Protein AF-A0A3P8M3T4-F1 (afdb_monomer_lite)

pLDDT: mean 86.61, std 11.96, range [52.66, 97.06]

InterPro domains:
  IPR000515 ABC transporter type 1, transmembrane domain MetI-like [PF00528] (1-117)
  IPR000515 ABC transporter type 1, transmembrane domain MetI-like [PS50928] (1-130)
  IPR000515 ABC transporter type 1, transmembrane domain MetI-like [cd06261] (1-112)
  IPR035906 MetI-like superfamily [G3DSA:1.10.3720.10] (1-119)
  IPR035906 MetI-like superfamily [SSF161098] (1-109)
  IPR050366 Binding-protein-dependent transport system permease [PTHR43386] (1-118)

Structure (mmCIF, N/CA/C/O backbone):
data_AF-A0A3P8M3T4-F1
#
_entry.id   AF-A0A3P8M3T4-F1
#
loop_
_atom_site.group_PDB
_atom_site.id
_atom_site.type_symbol
_atom_site.label_atom_id
_atom_site.label_alt_id
_atom_site.label_comp_id
_atom_si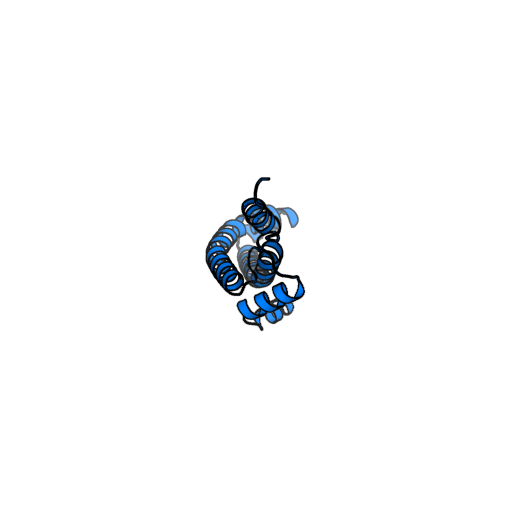te.label_asym_id
_atom_site.label_entity_id
_atom_site.label_seq_id
_atom_site.pdbx_PDB_ins_code
_atom_site.Cartn_x
_atom_site.Cartn_y
_atom_site.Cartn_z
_atom_site.occupancy
_atom_site.B_iso_or_equiv
_atom_site.auth_seq_id
_atom_site.auth_comp_id
_atom_site.auth_asym_id
_atom_site.auth_atom_id
_atom_site.pdbx_PDB_model_num
ATOM 1 N N . MET A 1 1 ? -9.887 -12.614 -1.612 1.00 73.00 1 MET A N 1
ATOM 2 C CA . MET A 1 1 ? -8.423 -12.808 -1.700 1.00 73.00 1 MET A CA 1
ATOM 3 C C . MET A 1 1 ? -8.023 -13.711 -2.858 1.00 73.00 1 MET A C 1
ATOM 5 O O . MET A 1 1 ? 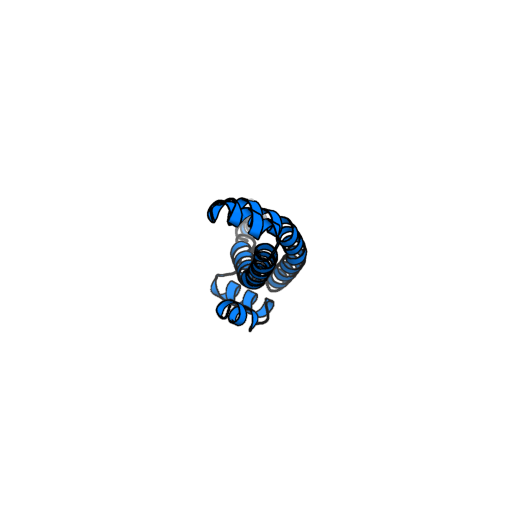-6.918 -13.536 -3.326 1.00 73.00 1 MET A O 1
ATOM 9 N N . TRP A 1 2 ? -8.924 -14.539 -3.404 1.00 84.06 2 TRP A N 1
ATOM 10 C CA . TRP A 1 2 ? -8.621 -15.438 -4.526 1.00 84.06 2 TRP A CA 1
ATOM 11 C C . TRP A 1 2 ? -7.867 -14.793 -5.704 1.00 84.06 2 TRP A C 1
ATOM 13 O O . TRP A 1 2 ? -6.843 -15.313 -6.115 1.00 84.06 2 TRP A O 1
ATOM 23 N N . ILE A 1 3 ? -8.285 -13.611 -6.179 1.00 82.44 3 ILE A N 1
ATOM 24 C CA . ILE A 1 3 ? -7.576 -12.881 -7.255 1.00 82.44 3 ILE A CA 1
ATOM 25 C C . ILE A 1 3 ? -6.110 -12.583 -6.882 1.00 82.44 3 ILE A C 1
ATOM 27 O O . ILE A 1 3 ? -5.224 -12.662 -7.723 1.00 82.44 3 ILE A O 1
ATOM 31 N N . MET A 1 4 ? -5.841 -12.272 -5.612 1.00 84.25 4 MET A N 1
ATOM 32 C CA . MET A 1 4 ? -4.485 -12.019 -5.109 1.00 84.25 4 MET A CA 1
ATOM 33 C C . MET A 1 4 ? -3.657 -13.304 -5.078 1.00 84.25 4 MET A C 1
ATOM 35 O O . MET A 1 4 ? -2.467 -13.277 -5.379 1.00 84.25 4 MET A O 1
ATOM 39 N N . ASP A 1 5 ? -4.297 -14.426 -4.749 1.00 80.62 5 ASP A N 1
ATOM 40 C CA . ASP A 1 5 ? -3.657 -15.739 -4.734 1.00 80.62 5 ASP A CA 1
ATOM 41 C C . ASP A 1 5 ? -3.332 -16.209 -6.167 1.00 80.62 5 ASP A C 1
ATOM 43 O O . ASP A 1 5 ? -2.273 -16.786 -6.392 1.00 80.62 5 ASP A O 1
ATOM 47 N N . VAL A 1 6 ? -4.171 -15.870 -7.156 1.00 83.50 6 VAL A N 1
ATOM 48 C CA . VAL A 1 6 ? -3.891 -16.103 -8.587 1.00 83.50 6 VAL A CA 1
ATOM 49 C C . VAL A 1 6 ? -2.665 -15.311 -9.058 1.00 83.50 6 VAL A C 1
ATOM 51 O O . VAL A 1 6 ? -1.832 -15.855 -9.776 1.00 83.50 6 VAL A O 1
ATOM 54 N N . ILE A 1 7 ? -2.507 -14.052 -8.634 1.00 79.75 7 ILE A N 1
ATOM 55 C CA . ILE A 1 7 ? -1.339 -13.228 -9.005 1.00 79.75 7 ILE A CA 1
ATOM 56 C C . ILE A 1 7 ? -0.039 -13.811 -8.421 1.00 79.75 7 ILE A C 1
ATOM 58 O O . ILE A 1 7 ? 0.984 -13.818 -9.101 1.00 79.75 7 ILE A O 1
ATOM 62 N N . PHE A 1 8 ? -0.074 -14.343 -7.195 1.00 82.25 8 PHE A N 1
ATOM 63 C CA . PHE A 1 8 ? 1.085 -14.997 -6.571 1.00 82.25 8 PHE A CA 1
ATOM 64 C C . PHE A 1 8 ? 1.341 -16.437 -7.022 1.00 82.25 8 PHE A C 1
ATOM 66 O O . PHE A 1 8 ? 2.382 -16.992 -6.673 1.00 82.25 8 PHE A O 1
ATOM 73 N N . ALA A 1 9 ? 0.446 -17.046 -7.802 1.00 84.31 9 ALA A N 1
ATOM 74 C CA . ALA A 1 9 ? 0.672 -18.381 -8.353 1.00 84.31 9 ALA A CA 1
ATOM 75 C C . ALA A 1 9 ? 1.844 -18.411 -9.353 1.00 84.31 9 ALA A C 1
ATOM 77 O O . ALA A 1 9 ? 2.428 -19.468 -9.588 1.00 84.31 9 ALA A O 1
ATOM 78 N N . PHE A 1 10 ? 2.207 -17.256 -9.920 1.00 80.81 10 PHE A N 1
ATOM 79 C CA . PHE A 1 10 ? 3.308 -17.112 -10.865 1.00 80.81 10 PHE A CA 1
ATOM 80 C C . PHE A 1 10 ? 4.531 -16.459 -10.204 1.00 80.81 10 PHE A C 1
ATOM 82 O O . PHE A 1 10 ? 4.381 -15.495 -9.448 1.00 80.81 10 PHE A O 1
ATOM 89 N N . PRO A 1 11 ? 5.761 -16.913 -10.519 1.00 83.31 11 PRO A N 1
ATOM 90 C CA . PRO A 1 11 ? 6.971 -16.206 -10.117 1.00 83.31 11 PRO A CA 1
ATOM 91 C C . PRO A 1 11 ? 6.957 -14.764 -10.639 1.00 83.31 11 PRO A C 1
ATOM 93 O O . PRO A 1 11 ? 6.704 -14.532 -11.824 1.00 83.31 11 PRO A O 1
ATOM 96 N N . GLY A 1 12 ? 7.273 -13.793 -9.777 1.00 83.00 12 GLY A N 1
ATOM 97 C CA . GLY A 1 12 ? 7.112 -12.369 -10.102 1.00 83.00 12 GLY A CA 1
ATOM 98 C C . GLY A 1 12 ? 7.876 -11.913 -11.345 1.00 83.00 12 GLY A C 1
ATOM 99 O O . GLY A 1 12 ? 7.344 -11.146 -12.142 1.00 83.00 12 GLY A O 1
ATOM 100 N N . ILE A 1 13 ? 9.088 -12.435 -11.567 1.00 85.38 13 ILE A N 1
ATOM 101 C CA . ILE A 1 13 ? 9.886 -12.080 -12.749 1.00 85.38 13 ILE A CA 1
ATOM 102 C C . ILE A 1 13 ? 9.273 -12.632 -14.043 1.00 85.38 13 ILE A C 1
ATOM 104 O O . ILE A 1 13 ? 9.257 -11.942 -15.054 1.00 85.38 13 ILE A O 1
ATOM 108 N N . VAL A 1 14 ? 8.705 -13.843 -14.002 1.00 90.38 14 VAL A N 1
ATOM 109 C CA . VAL A 1 14 ? 8.074 -14.484 -15.166 1.00 90.38 14 VAL A CA 1
ATOM 110 C C . VAL A 1 14 ? 6.832 -13.700 -15.573 1.00 90.38 14 VAL A C 1
ATOM 112 O O . VAL A 1 14 ? 6.651 -13.388 -16.749 1.00 90.38 14 VAL A O 1
ATOM 115 N N . LEU A 1 15 ? 6.013 -13.316 -14.591 1.00 87.69 15 LEU A N 1
ATOM 116 C CA . LEU A 1 15 ? 4.841 -12.482 -14.833 1.00 87.69 15 LEU A CA 1
ATOM 117 C C . LEU A 1 15 ? 5.231 -11.098 -15.370 1.00 87.69 15 LEU A C 1
ATOM 119 O O . LEU A 1 15 ? 4.583 -10.594 -16.284 1.00 87.69 15 LEU A O 1
ATOM 123 N N . ALA A 1 16 ? 6.301 -10.494 -14.846 1.00 88.12 16 ALA A N 1
ATOM 124 C CA . ALA A 1 16 ? 6.773 -9.196 -15.318 1.00 88.12 16 ALA A CA 1
ATOM 125 C C . ALA A 1 16 ? 7.243 -9.249 -16.782 1.00 88.12 16 ALA A C 1
ATOM 127 O O . ALA A 1 16 ? 6.861 -8.386 -17.569 1.00 88.12 16 ALA A O 1
ATOM 128 N N . ILE A 1 17 ? 7.994 -10.286 -17.171 1.00 90.31 17 ILE A N 1
ATOM 129 C CA . ILE A 1 17 ? 8.408 -10.502 -18.567 1.00 90.31 17 ILE A CA 1
ATOM 130 C C . ILE A 1 17 ? 7.181 -10.662 -19.472 1.00 90.31 17 ILE A C 1
ATOM 132 O O . ILE A 1 17 ? 7.106 -10.016 -20.517 1.00 90.31 17 ILE A O 1
ATOM 136 N N . LEU A 1 18 ? 6.203 -11.477 -19.061 1.00 91.00 18 LEU A N 1
ATOM 137 C CA . LEU A 1 18 ? 4.962 -11.685 -19.811 1.00 91.00 18 LEU A CA 1
ATOM 138 C C . LEU A 1 18 ? 4.215 -10.362 -20.036 1.00 91.00 18 LEU A C 1
ATOM 140 O O . LEU A 1 18 ? 3.854 -10.042 -21.167 1.00 91.00 18 LEU A O 1
ATOM 144 N N . LEU A 1 19 ? 4.011 -9.580 -18.973 1.00 90.19 19 LEU A N 1
ATOM 145 C CA . LEU A 1 19 ? 3.288 -8.311 -19.048 1.00 90.19 19 LEU A CA 1
ATOM 146 C C . LEU A 1 19 ? 4.010 -7.293 -19.933 1.00 90.19 19 LEU A C 1
ATOM 148 O O . LEU A 1 19 ? 3.370 -6.673 -20.778 1.00 90.19 19 LEU A O 1
ATOM 152 N N . VAL A 1 20 ? 5.330 -7.143 -19.792 1.00 91.06 20 VAL A N 1
ATOM 153 C CA . VAL A 1 20 ? 6.096 -6.207 -20.631 1.00 91.06 20 VAL A CA 1
ATOM 154 C C . VAL A 1 20 ? 6.133 -6.663 -22.088 1.00 91.06 20 VAL A C 1
ATOM 156 O O . VAL A 1 20 ? 6.046 -5.830 -22.985 1.00 91.06 20 VAL A O 1
ATOM 159 N N . SER A 1 21 ? 6.179 -7.970 -22.345 1.00 88.88 21 SER A N 1
ATOM 160 C CA . SER A 1 21 ? 6.136 -8.505 -23.711 1.00 88.88 21 SER A CA 1
ATOM 161 C C . SER A 1 21 ? 4.810 -8.201 -24.413 1.00 88.88 21 SER A C 1
ATOM 163 O O . SER A 1 21 ? 4.805 -7.918 -25.606 1.00 88.88 21 SER A O 1
ATOM 165 N N . VAL A 1 22 ? 3.691 -8.224 -23.680 1.00 91.56 22 VAL A N 1
ATOM 166 C CA . VAL A 1 22 ? 2.363 -7.891 -24.226 1.00 91.56 22 VAL A CA 1
ATOM 167 C C . VAL A 1 22 ? 2.159 -6.378 -24.355 1.00 91.56 22 VAL A C 1
ATOM 169 O O . VAL A 1 22 ? 1.603 -5.920 -25.349 1.00 91.56 22 VAL A O 1
ATOM 172 N N . LEU A 1 23 ? 2.594 -5.594 -23.364 1.00 88.81 23 LEU A N 1
ATOM 173 C CA . LEU A 1 23 ? 2.417 -4.134 -23.337 1.00 88.81 23 LEU A CA 1
ATOM 174 C C . LEU A 1 23 ? 3.423 -3.384 -24.228 1.00 88.81 23 LEU A C 1
ATOM 176 O O . LEU A 1 23 ? 3.199 -2.223 -24.568 1.00 88.81 23 LEU A O 1
ATOM 180 N N . GLY A 1 24 ? 4.529 -4.033 -24.589 1.00 86.56 24 GLY A N 1
ATOM 181 C CA . GLY A 1 24 ? 5.667 -3.439 -25.283 1.00 86.56 24 GLY A CA 1
ATOM 182 C C . GLY A 1 24 ? 6.766 -2.984 -24.319 1.00 86.56 24 GLY A C 1
ATOM 183 O O . GLY A 1 24 ? 6.505 -2.587 -23.179 1.00 86.56 24 GLY A O 1
ATOM 184 N N . ALA A 1 25 ? 8.014 -3.025 -24.792 1.00 86.50 25 ALA A N 1
ATOM 185 C CA . ALA A 1 25 ? 9.176 -2.609 -24.014 1.00 86.50 25 ALA A CA 1
ATOM 186 C C . ALA A 1 25 ? 9.138 -1.107 -23.696 1.00 86.50 25 ALA A C 1
ATOM 188 O O . ALA A 1 25 ? 8.764 -0.283 -24.530 1.00 86.50 25 ALA A O 1
ATOM 189 N N . GLY A 1 26 ? 9.561 -0.751 -22.485 1.00 88.06 26 GLY A N 1
ATOM 190 C CA . GLY A 1 26 ? 9.633 0.635 -22.044 1.00 88.06 26 GLY A CA 1
ATOM 191 C C . GLY A 1 26 ? 9.543 0.768 -20.529 1.00 88.06 26 GLY A C 1
ATOM 192 O O . GLY A 1 26 ? 8.958 -0.069 -19.840 1.00 88.06 26 GLY A O 1
ATOM 193 N N . LEU A 1 27 ? 10.095 1.867 -20.010 1.00 88.44 27 LEU A N 1
ATOM 194 C CA . LEU A 1 27 ? 10.172 2.131 -18.571 1.00 88.44 27 LEU A CA 1
ATOM 195 C C . LEU A 1 27 ? 8.796 2.108 -17.897 1.00 88.44 27 LEU A C 1
ATOM 197 O O . LEU A 1 27 ? 8.621 1.469 -16.865 1.00 88.44 27 LEU A O 1
ATOM 201 N N . ILE A 1 28 ? 7.811 2.786 -18.488 1.00 90.50 28 ILE A N 1
ATOM 202 C CA . ILE A 1 28 ? 6.469 2.910 -17.907 1.00 90.50 28 ILE A CA 1
ATOM 203 C C . ILE A 1 28 ? 5.782 1.543 -17.851 1.00 90.50 28 ILE A C 1
ATOM 205 O O . ILE A 1 28 ? 5.273 1.159 -16.801 1.00 90.50 28 ILE A O 1
ATOM 209 N N . ASN A 1 29 ? 5.821 0.780 -18.945 1.00 91.12 29 ASN A N 1
ATOM 210 C CA . ASN A 1 29 ? 5.188 -0.539 -19.026 1.00 91.12 29 ASN A CA 1
ATOM 211 C C . ASN A 1 29 ? 5.820 -1.534 -18.048 1.00 91.12 29 ASN A C 1
ATOM 213 O O . ASN A 1 29 ? 5.115 -2.295 -17.386 1.00 91.12 29 ASN A O 1
ATOM 217 N N . MET A 1 30 ? 7.143 -1.476 -17.901 1.00 91.25 30 MET A N 1
ATOM 218 C CA . MET A 1 30 ? 7.885 -2.255 -16.915 1.00 91.25 30 MET A CA 1
ATOM 219 C C . MET A 1 30 ? 7.483 -1.905 -15.481 1.00 91.25 30 MET A C 1
ATOM 221 O O . MET A 1 30 ? 7.178 -2.799 -14.690 1.00 91.25 30 MET A O 1
ATOM 225 N N . LEU A 1 31 ? 7.437 -0.615 -15.140 1.00 91.44 31 LEU A N 1
ATOM 226 C CA . LEU A 1 31 ? 7.029 -0.172 -13.807 1.00 91.44 31 LEU A CA 1
ATOM 227 C C . LEU A 1 31 ? 5.576 -0.557 -13.505 1.00 91.44 31 LEU A C 1
ATOM 229 O O . LEU A 1 31 ? 5.288 -1.001 -12.395 1.00 91.44 31 LEU A O 1
ATOM 233 N N . LEU A 1 32 ? 4.677 -0.456 -14.488 1.00 92.00 32 LEU A N 1
ATOM 234 C CA . LEU A 1 32 ? 3.291 -0.909 -14.360 1.00 92.00 32 LEU A CA 1
ATOM 235 C C . LEU A 1 32 ? 3.209 -2.418 -14.102 1.00 92.00 32 LEU A C 1
ATOM 237 O O . LEU A 1 32 ? 2.495 -2.838 -13.191 1.00 92.00 32 LEU A O 1
ATOM 241 N N . ALA A 1 33 ? 3.969 -3.229 -14.842 1.00 90.88 33 ALA A N 1
ATOM 242 C CA . ALA A 1 33 ? 4.014 -4.675 -14.642 1.00 90.88 33 ALA A CA 1
ATOM 243 C C . ALA A 1 33 ? 4.466 -5.046 -13.217 1.00 90.88 33 ALA A C 1
ATOM 245 O O . ALA A 1 33 ? 3.821 -5.856 -12.544 1.00 90.88 33 ALA A O 1
ATOM 246 N N . ILE A 1 34 ? 5.530 -4.406 -12.722 1.00 91.44 34 ILE A N 1
ATOM 247 C CA . ILE A 1 34 ? 6.044 -4.623 -11.362 1.00 91.44 34 ILE A CA 1
ATOM 248 C C . ILE A 1 34 ? 5.038 -4.135 -10.300 1.00 91.44 34 ILE A C 1
ATOM 250 O O . ILE A 1 34 ? 4.827 -4.799 -9.277 1.00 91.44 34 ILE A O 1
ATOM 254 N N . ALA A 1 35 ? 4.390 -2.990 -10.530 1.00 90.81 35 ALA A N 1
ATOM 255 C CA . ALA A 1 35 ? 3.404 -2.430 -9.609 1.00 90.81 35 ALA A CA 1
ATOM 256 C C . ALA A 1 35 ? 2.194 -3.360 -9.439 1.00 90.81 35 ALA A C 1
ATOM 258 O O . ALA A 1 35 ? 1.785 -3.618 -8.306 1.00 90.81 35 ALA A O 1
ATOM 259 N N . ILE A 1 36 ? 1.672 -3.921 -10.536 1.00 89.25 36 ILE A N 1
ATOM 260 C CA . ILE A 1 36 ? 0.551 -4.876 -10.512 1.00 89.25 36 ILE A CA 1
ATOM 261 C C . ILE A 1 36 ? 0.896 -6.095 -9.649 1.00 89.25 36 ILE A C 1
ATOM 263 O O . ILE A 1 36 ? 0.096 -6.497 -8.803 1.00 89.25 36 ILE A O 1
ATOM 267 N N . PHE A 1 37 ? 2.108 -6.637 -9.797 1.00 87.62 37 PHE A N 1
ATOM 268 C CA . PHE A 1 37 ? 2.569 -7.770 -8.991 1.00 87.62 37 PHE A CA 1
ATOM 269 C C . PHE A 1 37 ? 2.687 -7.441 -7.494 1.00 87.62 37 PHE A C 1
ATOM 271 O O . PHE A 1 37 ? 2.557 -8.319 -6.644 1.00 87.62 37 PHE A O 1
ATOM 278 N N . SER A 1 38 ? 2.890 -6.170 -7.149 1.00 89.19 38 SER A N 1
ATOM 279 C CA . SER A 1 38 ? 3.028 -5.743 -5.757 1.00 89.19 38 SER A CA 1
ATOM 280 C C . SER A 1 38 ? 1.678 -5.586 -5.041 1.00 89.19 38 SER A C 1
ATOM 282 O O . SER A 1 38 ? 1.624 -5.668 -3.812 1.00 89.19 38 SER A O 1
ATOM 284 N N . VAL A 1 39 ? 0.570 -5.402 -5.773 1.00 91.56 39 VAL A N 1
ATOM 285 C CA . VAL A 1 39 ? -0.775 -5.154 -5.208 1.00 91.56 39 VAL A CA 1
ATOM 286 C C . VAL A 1 39 ? -1.204 -6.194 -4.155 1.00 91.56 39 VAL A C 1
ATOM 288 O O . VAL A 1 39 ? -1.644 -5.777 -3.078 1.00 91.56 39 VAL A O 1
ATOM 291 N N . PRO A 1 40 ? -1.053 -7.516 -4.375 1.00 91.00 40 PRO A N 1
ATOM 292 C CA . PRO A 1 40 ? -1.382 -8.538 -3.379 1.00 91.00 40 PRO A CA 1
ATOM 293 C C . PRO A 1 40 ? -0.696 -8.361 -2.022 1.00 91.00 40 PRO A C 1
ATOM 295 O O . PRO A 1 40 ? -1.336 -8.569 -0.986 1.00 91.00 40 PRO A O 1
ATOM 298 N N . VAL A 1 41 ? 0.580 -7.950 -2.016 1.00 91.44 41 VAL A N 1
ATOM 299 C CA . VAL A 1 41 ? 1.361 -7.723 -0.787 1.00 91.44 41 VAL A CA 1
ATOM 300 C C . VAL A 1 41 ? 0.691 -6.633 0.046 1.00 91.44 41 VAL A C 1
ATOM 302 O O . VAL A 1 41 ? 0.345 -6.856 1.209 1.00 91.44 41 VAL A O 1
ATOM 305 N N . TYR A 1 42 ? 0.443 -5.473 -0.567 1.00 93.56 42 TYR A N 1
ATOM 306 C CA . TYR A 1 42 ? -0.167 -4.331 0.114 1.00 93.56 42 TYR A CA 1
ATOM 307 C C . TYR A 1 42 ? -1.619 -4.601 0.502 1.00 93.56 42 TYR A C 1
ATOM 309 O O . TYR A 1 42 ? -2.036 -4.229 1.597 1.00 93.56 42 TYR A O 1
ATOM 317 N N . ALA A 1 43 ? -2.391 -5.289 -0.342 1.00 93.56 43 ALA A N 1
ATOM 318 C CA . ALA A 1 43 ? -3.770 -5.652 -0.031 1.00 93.56 43 ALA A CA 1
ATOM 319 C C . ALA A 1 43 ? -3.848 -6.562 1.207 1.00 93.56 43 ALA A C 1
ATOM 321 O O . ALA A 1 43 ? -4.666 -6.334 2.106 1.00 93.56 43 ALA A O 1
ATOM 322 N N . ARG A 1 44 ? -2.973 -7.575 1.287 1.00 93.25 44 ARG A N 1
ATOM 323 C CA . ARG A 1 44 ? -2.891 -8.481 2.441 1.00 93.25 44 ARG A CA 1
ATOM 324 C C . ARG A 1 44 ? -2.421 -7.740 3.694 1.00 93.25 44 ARG A C 1
ATOM 326 O O . ARG A 1 44 ? -3.042 -7.904 4.744 1.00 93.25 44 ARG A O 1
ATOM 333 N N . LEU A 1 45 ? -1.396 -6.896 3.578 1.00 95.69 45 LEU A N 1
ATOM 334 C CA . LEU A 1 45 ? -0.890 -6.085 4.686 1.00 95.69 45 LEU A CA 1
ATOM 335 C C . LEU A 1 45 ? -1.977 -5.160 5.249 1.00 95.69 45 LEU A C 1
ATOM 337 O O . LEU A 1 45 ? -2.292 -5.234 6.436 1.00 95.69 45 LEU A O 1
ATOM 341 N N . SER A 1 46 ? -2.609 -4.352 4.398 1.00 95.38 46 SER A N 1
ATOM 342 C CA . SER A 1 46 ? -3.673 -3.424 4.796 1.00 95.38 46 SER A CA 1
ATOM 343 C C . SER A 1 46 ? -4.848 -4.146 5.450 1.00 95.38 46 SER A C 1
ATOM 345 O O . SER A 1 46 ? -5.374 -3.673 6.460 1.00 95.38 46 SER A O 1
ATOM 347 N N . ARG A 1 47 ? -5.238 -5.320 4.933 1.00 94.50 47 ARG A N 1
ATOM 348 C CA . ARG A 1 47 ? -6.289 -6.147 5.542 1.00 94.50 47 ARG A CA 1
ATOM 349 C C . ARG A 1 47 ? -5.897 -6.617 6.943 1.00 94.50 47 ARG A C 1
ATOM 351 O O . ARG A 1 47 ? -6.706 -6.487 7.858 1.00 94.50 47 ARG A O 1
ATOM 358 N N . ASN A 1 48 ? -4.686 -7.145 7.112 1.00 95.19 48 ASN A N 1
ATOM 359 C CA . ASN A 1 48 ? -4.206 -7.638 8.404 1.00 95.19 48 ASN A CA 1
ATOM 360 C C . ASN A 1 48 ? -4.144 -6.515 9.445 1.00 95.19 48 ASN A C 1
ATOM 362 O O . ASN A 1 48 ? -4.675 -6.668 10.543 1.00 95.19 48 ASN A O 1
ATOM 366 N N . LEU A 1 49 ? -3.578 -5.363 9.074 1.00 96.50 49 LEU A N 1
ATOM 367 C CA . LEU A 1 49 ? -3.504 -4.193 9.950 1.00 96.50 49 LEU A CA 1
ATOM 368 C C . LEU A 1 49 ? -4.898 -3.682 10.327 1.00 96.50 49 LEU A C 1
ATOM 370 O O . LEU A 1 49 ? -5.168 -3.425 11.496 1.00 96.50 49 LEU A O 1
ATOM 374 N N . THR A 1 50 ? -5.804 -3.588 9.351 1.00 95.75 50 THR A N 1
ATOM 375 C CA . THR A 1 50 ? -7.183 -3.138 9.583 1.00 95.75 50 THR A CA 1
ATOM 376 C C . THR A 1 50 ? -7.925 -4.065 10.542 1.00 95.75 50 THR A C 1
ATOM 378 O O . THR A 1 50 ? -8.605 -3.585 11.446 1.00 95.75 50 THR A O 1
ATOM 381 N N . LEU A 1 51 ? -7.800 -5.385 10.366 1.00 95.00 51 LEU A N 1
ATOM 382 C CA . LEU A 1 51 ? -8.411 -6.364 11.269 1.00 95.00 51 LEU A CA 1
ATOM 383 C C . LEU A 1 51 ? -7.838 -6.253 12.686 1.00 95.00 51 LEU A C 1
ATOM 385 O O . LEU A 1 51 ? -8.612 -6.274 13.639 1.00 95.00 51 LEU A O 1
ATOM 389 N N . GLY A 1 52 ? -6.521 -6.069 12.818 1.00 95.31 52 GLY A N 1
ATOM 390 C CA . GLY A 1 52 ? -5.875 -5.841 14.112 1.00 95.31 52 GLY A CA 1
ATOM 391 C C . GLY A 1 52 ? -6.394 -4.581 14.806 1.00 95.31 52 GLY A C 1
ATOM 392 O O . GLY A 1 52 ? -6.855 -4.651 15.941 1.00 95.31 52 GLY A O 1
ATOM 393 N N . ILE A 1 53 ? -6.408 -3.448 14.099 1.00 95.56 53 ILE A N 1
ATOM 394 C CA . ILE A 1 53 ? -6.874 -2.156 14.629 1.00 95.56 53 ILE A CA 1
ATOM 395 C C . ILE A 1 53 ? -8.352 -2.209 15.026 1.00 95.56 53 ILE A C 1
ATOM 397 O O . ILE A 1 53 ? -8.732 -1.696 16.075 1.00 95.56 53 ILE A O 1
ATOM 401 N N . LYS A 1 54 ? -9.209 -2.837 14.210 1.00 93.06 54 LYS A N 1
ATOM 402 C CA . LYS A 1 54 ? -10.663 -2.884 14.448 1.00 93.06 54 LYS A CA 1
ATOM 403 C C . LYS A 1 54 ? -11.034 -3.536 15.791 1.00 93.06 54 LYS A C 1
ATOM 405 O O . LYS A 1 54 ? -12.086 -3.187 16.342 1.00 93.06 54 LYS A O 1
ATOM 410 N N . ASN A 1 55 ? -10.181 -4.438 16.277 1.00 92.75 55 ASN A N 1
ATOM 411 C CA . ASN A 1 55 ? -10.344 -5.201 17.514 1.00 92.75 55 ASN A CA 1
ATOM 412 C C . ASN A 1 55 ? -9.664 -4.543 18.733 1.00 92.75 55 ASN A C 1
ATOM 414 O O . ASN A 1 55 ? -9.595 -5.161 19.787 1.00 92.75 55 ASN A O 1
ATOM 418 N N . MET A 1 56 ? -9.133 -3.323 18.603 1.00 95.38 56 MET A N 1
ATOM 419 C CA . MET A 1 56 ? -8.526 -2.596 19.723 1.00 95.38 56 MET A CA 1
ATOM 420 C C . MET A 1 56 ? -9.581 -1.867 20.568 1.00 95.38 56 MET A C 1
ATOM 422 O O . MET A 1 56 ? -10.554 -1.329 20.037 1.00 95.38 56 MET A O 1
ATOM 426 N N . GLU A 1 57 ? -9.340 -1.766 21.876 1.00 95.25 57 GLU A N 1
ATOM 427 C CA . GLU A 1 57 ? -10.259 -1.157 22.855 1.00 95.25 57 GLU A CA 1
ATOM 428 C C . GLU A 1 57 ? -10.647 0.290 22.503 1.00 95.25 57 GLU A C 1
ATOM 430 O O . GLU A 1 57 ? -11.807 0.682 22.616 1.00 95.25 57 GLU A O 1
ATOM 435 N N . TYR A 1 58 ? -9.715 1.095 21.976 1.00 93.81 58 TYR A N 1
ATOM 436 C CA . TYR A 1 58 ? -10.025 2.475 21.578 1.00 93.81 58 TYR A CA 1
ATOM 437 C C . TYR A 1 58 ? -11.005 2.555 20.398 1.00 93.81 58 TYR A C 1
ATOM 439 O O . TYR A 1 58 ? -11.711 3.554 20.252 1.00 93.81 58 TYR A O 1
ATOM 447 N N . MET A 1 59 ? -11.073 1.522 19.550 1.00 95.69 59 MET A N 1
ATOM 448 C CA . MET A 1 59 ? -12.068 1.451 18.478 1.00 95.69 59 MET A CA 1
ATOM 449 C C . MET A 1 59 ? -13.450 1.101 19.026 1.00 95.69 59 MET A C 1
ATOM 451 O O . MET A 1 59 ? -14.451 1.568 18.482 1.00 95.69 59 MET A O 1
ATOM 455 N N . GLU A 1 60 ? -13.524 0.307 20.094 1.00 93.44 60 GLU A N 1
ATOM 456 C CA . GLU A 1 60 ? -14.775 0.049 20.813 1.00 93.44 60 GLU A CA 1
ATOM 457 C C . GLU A 1 60 ? -15.274 1.302 21.525 1.00 93.44 60 GLU A C 1
ATOM 459 O O . GLU A 1 60 ? -16.428 1.685 21.331 1.00 93.44 60 GLU A O 1
ATOM 464 N N . ALA A 1 61 ? -14.390 2.011 22.228 1.00 93.88 61 ALA A N 1
ATOM 465 C CA . ALA A 1 61 ? -14.713 3.296 22.841 1.00 93.88 61 ALA A CA 1
ATOM 466 C C . ALA A 1 61 ? -15.182 4.327 21.795 1.00 93.88 61 ALA A C 1
ATOM 468 O O . ALA A 1 61 ? -16.199 4.991 21.982 1.00 93.88 61 ALA A O 1
ATOM 469 N N . ALA A 1 62 ? -14.501 4.418 20.646 1.00 93.56 62 ALA A N 1
ATOM 470 C CA . ALA A 1 62 ? -14.913 5.285 19.541 1.00 93.56 62 ALA A CA 1
ATOM 471 C C . ALA A 1 62 ? -16.319 4.944 19.012 1.00 93.56 62 ALA A C 1
ATOM 473 O O . ALA A 1 62 ? -17.101 5.849 18.711 1.00 93.56 62 ALA A O 1
ATOM 474 N N . ARG A 1 63 ? -16.659 3.651 18.913 1.00 93.50 63 ARG A N 1
ATOM 475 C CA . ARG A 1 63 ? -18.012 3.201 18.548 1.00 93.50 63 ARG A CA 1
ATOM 476 C C . ARG A 1 63 ? -19.041 3.583 19.615 1.00 93.50 63 ARG A C 1
ATOM 478 O O . ARG A 1 63 ? -20.096 4.091 19.248 1.00 93.50 63 ARG A O 1
ATOM 485 N N . ALA A 1 64 ? -18.728 3.395 20.898 1.00 94.94 64 ALA A N 1
ATOM 486 C CA . ALA A 1 64 ? -19.608 3.751 22.016 1.00 94.94 64 ALA A CA 1
ATOM 487 C C . ALA A 1 64 ? -19.896 5.262 22.086 1.00 94.94 64 ALA A C 1
ATOM 489 O O . ALA A 1 64 ? -21.007 5.670 22.405 1.00 94.94 64 ALA A O 1
ATOM 490 N N . LEU A 1 65 ? -18.922 6.091 21.701 1.00 95.31 65 LEU A N 1
ATOM 491 C CA . LEU A 1 65 ? -19.061 7.546 21.578 1.00 95.31 65 LEU A CA 1
ATOM 492 C C . LEU A 1 65 ? -19.821 7.995 20.313 1.00 95.31 65 LEU A C 1
ATOM 494 O O . LEU A 1 65 ? -19.915 9.192 20.044 1.00 95.31 65 LEU A O 1
ATOM 498 N N . GLY A 1 66 ? -20.331 7.064 19.500 1.00 94.56 66 GLY A N 1
ATOM 499 C CA . GLY A 1 66 ? -21.096 7.380 18.291 1.00 94.56 66 GLY A CA 1
ATOM 500 C C . GLY A 1 66 ? -20.253 7.925 17.133 1.00 94.56 66 GLY A C 1
ATOM 501 O O . GLY A 1 66 ? -20.787 8.553 16.217 1.00 94.56 66 GLY A O 1
ATOM 502 N N . ILE A 1 67 ? -18.932 7.706 17.131 1.00 95.00 67 ILE A N 1
ATOM 503 C CA . ILE A 1 67 ? -18.067 8.185 16.047 1.00 95.00 67 ILE A CA 1
ATOM 504 C C . ILE A 1 67 ? -18.428 7.460 14.747 1.00 95.00 67 ILE A C 1
ATOM 506 O O . ILE A 1 67 ? -18.344 6.237 14.657 1.00 95.00 67 ILE A O 1
ATOM 510 N N . GLY A 1 68 ? -18.773 8.222 13.707 1.00 94.75 68 GLY A N 1
ATOM 511 C CA . GLY A 1 68 ? -19.180 7.670 12.415 1.00 94.75 68 GLY A CA 1
ATOM 512 C C . GLY A 1 68 ? -18.099 6.8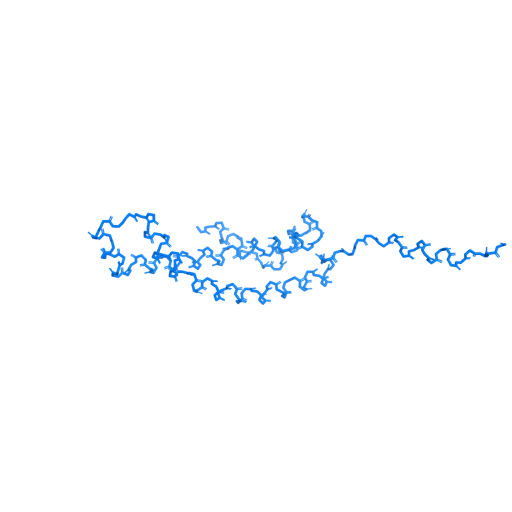34 11.714 1.00 94.75 68 GLY A C 1
ATOM 513 O O . GLY A 1 68 ? -16.901 7.119 11.791 1.00 94.75 68 GLY A O 1
ATOM 514 N N . TYR A 1 69 ? -18.540 5.836 10.942 1.00 93.25 69 TYR A N 1
ATOM 515 C CA . TYR A 1 69 ? -17.683 4.858 10.256 1.00 93.25 69 TYR A CA 1
ATOM 516 C C . TYR A 1 69 ? -16.609 5.488 9.352 1.00 93.25 69 TYR A C 1
ATOM 518 O O . TYR A 1 69 ? -15.452 5.072 9.365 1.00 93.25 69 TYR A O 1
ATOM 526 N N . ARG A 1 70 ? -16.947 6.557 8.615 1.00 95.88 70 ARG A N 1
ATOM 527 C CA . ARG A 1 70 ? -15.976 7.281 7.771 1.00 95.88 70 ARG A CA 1
ATOM 528 C C . ARG A 1 70 ? -14.831 7.883 8.586 1.00 95.88 70 ARG A C 1
ATOM 530 O O . ARG A 1 70 ? -13.676 7.803 8.175 1.00 95.88 70 ARG A O 1
ATOM 537 N N . ARG A 1 71 ? -15.138 8.461 9.752 1.00 95.25 71 ARG A N 1
ATOM 538 C CA . ARG A 1 71 ? -14.129 9.054 10.638 1.00 95.25 71 ARG A CA 1
ATOM 539 C C . ARG A 1 71 ? -13.257 7.970 11.266 1.00 95.25 71 ARG A C 1
ATOM 541 O O . ARG A 1 71 ? -12.045 8.148 11.312 1.00 95.25 71 ARG A O 1
ATOM 548 N N . GLN A 1 72 ? -13.847 6.836 11.646 1.00 95.19 72 GLN A N 1
ATOM 549 C CA . GLN A 1 72 ? -13.108 5.653 12.098 1.00 95.19 72 GLN A CA 1
ATOM 550 C C . GLN A 1 72 ? -12.100 5.170 11.043 1.00 95.19 72 GLN A C 1
ATOM 552 O O . GLN A 1 72 ? -10.925 4.993 11.353 1.00 95.19 72 GLN A O 1
ATOM 557 N N . ILE A 1 73 ? -12.515 5.036 9.780 1.00 95.06 73 ILE A N 1
ATOM 558 C CA . ILE A 1 73 ? -11.605 4.612 8.707 1.00 95.06 73 ILE A CA 1
ATOM 559 C C . ILE A 1 73 ? -10.481 5.627 8.490 1.00 95.06 73 ILE A C 1
ATOM 561 O O . ILE A 1 73 ? -9.315 5.253 8.512 1.00 95.06 73 ILE A O 1
ATOM 565 N N . ILE A 1 74 ? -10.808 6.903 8.276 1.00 96.06 74 ILE A N 1
ATOM 566 C CA . ILE A 1 74 ? -9.815 7.891 7.826 1.00 96.06 74 ILE A CA 1
ATOM 567 C C . ILE A 1 74 ? -8.873 8.314 8.963 1.00 96.06 74 ILE A C 1
ATOM 569 O O . ILE A 1 74 ? -7.673 8.454 8.749 1.00 96.06 74 ILE A O 1
ATOM 573 N N . HIS A 1 75 ? -9.390 8.528 10.175 1.00 94.56 75 HIS A N 1
ATOM 574 C CA . HIS A 1 75 ? -8.583 9.086 11.267 1.00 94.56 75 HIS A CA 1
ATOM 575 C C . HIS A 1 75 ? -7.951 8.027 12.166 1.00 94.56 75 HIS A C 1
ATOM 577 O O . HIS A 1 75 ? -6.872 8.274 12.699 1.00 94.56 75 HIS A O 1
ATOM 583 N N . TYR A 1 76 ? -8.602 6.873 12.339 1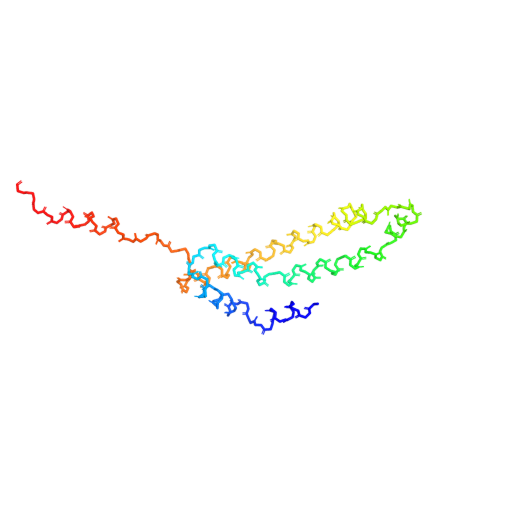.00 95.00 76 TYR A N 1
ATOM 584 C CA . TYR A 1 76 ? -8.090 5.816 13.208 1.00 95.00 76 TYR A CA 1
ATOM 585 C C . TYR A 1 76 ? -7.373 4.764 12.378 1.00 95.00 76 TYR A C 1
ATOM 587 O O . TYR A 1 76 ? -6.170 4.590 12.536 1.00 95.00 76 TYR A O 1
ATOM 595 N N . ILE A 1 77 ? -8.069 4.107 11.450 1.00 96.00 77 ILE A N 1
ATOM 596 C CA . ILE A 1 77 ? -7.492 2.977 10.714 1.00 96.00 77 ILE A CA 1
ATOM 597 C C . ILE A 1 77 ? -6.376 3.454 9.785 1.00 96.00 77 ILE A C 1
ATOM 599 O O . ILE A 1 77 ? -5.227 3.065 9.971 1.00 96.00 77 ILE A O 1
ATOM 603 N N . LEU A 1 78 ? -6.683 4.342 8.836 1.00 95.12 78 LEU A N 1
ATOM 604 C CA . LEU A 1 78 ? -5.729 4.795 7.826 1.00 95.12 78 LEU A CA 1
ATOM 605 C C . LEU A 1 78 ? -4.467 5.358 8.487 1.00 95.12 78 LEU A C 1
ATOM 607 O O . LEU A 1 78 ? -3.377 4.864 8.214 1.00 95.12 78 LEU A O 1
ATOM 611 N N . ARG A 1 79 ? -4.615 6.293 9.434 1.00 94.00 79 ARG A N 1
ATOM 612 C CA . ARG A 1 79 ? -3.481 6.912 10.138 1.00 94.00 79 ARG A CA 1
ATOM 613 C C . ARG A 1 79 ? -2.602 5.903 10.888 1.00 94.00 79 ARG A C 1
ATOM 615 O O . ARG A 1 79 ? -1.385 6.054 10.855 1.00 94.00 79 ARG A O 1
ATOM 622 N N . ASN A 1 80 ? -3.182 4.871 11.506 1.00 96.44 80 ASN A N 1
ATOM 623 C CA . ASN A 1 80 ? -2.409 3.808 12.162 1.00 96.44 80 ASN A CA 1
ATOM 624 C C . ASN A 1 80 ? -1.738 2.862 11.152 1.00 96.44 80 ASN A C 1
ATOM 626 O O . ASN A 1 80 ? -0.644 2.367 11.405 1.00 96.44 80 ASN A O 1
ATOM 630 N N . THR A 1 81 ? -2.353 2.631 9.989 1.00 96.75 81 THR A N 1
ATOM 631 C CA . THR A 1 81 ? -1.766 1.776 8.943 1.00 96.75 81 THR A CA 1
ATOM 632 C C . THR A 1 81 ? -0.663 2.445 8.120 1.00 96.75 81 THR A C 1
ATOM 634 O O . THR A 1 81 ? 0.161 1.733 7.549 1.00 96.75 81 THR A O 1
ATOM 637 N N . LEU A 1 82 ? -0.595 3.783 8.078 1.00 95.94 82 LEU A N 1
ATOM 638 C CA . LEU A 1 82 ? 0.392 4.512 7.268 1.00 95.94 82 LEU A CA 1
ATOM 639 C C . LEU A 1 82 ? 1.840 4.154 7.625 1.00 95.94 82 LEU A C 1
ATOM 641 O O . LEU A 1 82 ? 2.646 3.952 6.725 1.00 95.94 82 LEU A O 1
ATOM 645 N N . GLY A 1 83 ? 2.172 4.040 8.915 1.00 96.69 83 GLY A N 1
ATOM 646 C CA . GLY A 1 83 ? 3.533 3.712 9.356 1.00 96.69 83 GLY A CA 1
ATOM 647 C C . GLY A 1 83 ? 4.028 2.373 8.788 1.00 96.69 83 GLY A C 1
ATOM 648 O O . GLY A 1 83 ? 5.004 2.357 8.036 1.00 96.69 83 GLY A O 1
ATOM 649 N N . PRO A 1 84 ? 3.335 1.256 9.073 1.00 96.62 84 PRO A N 1
ATOM 650 C CA . PRO A 1 84 ? 3.676 -0.048 8.504 1.00 96.62 84 PRO A CA 1
ATOM 651 C C . PRO A 1 84 ? 3.671 -0.089 6.968 1.00 96.62 84 PRO A C 1
ATOM 653 O O . PRO A 1 84 ? 4.539 -0.728 6.376 1.00 96.62 84 PRO A O 1
ATOM 656 N N . ILE A 1 85 ? 2.731 0.601 6.309 1.00 96.44 85 ILE A N 1
ATOM 657 C CA . ILE A 1 85 ? 2.674 0.661 4.837 1.00 96.44 85 ILE A CA 1
ATOM 658 C C . ILE A 1 85 ? 3.914 1.359 4.268 1.00 96.44 85 ILE A C 1
ATOM 660 O O . ILE A 1 85 ? 4.484 0.873 3.293 1.00 96.44 85 ILE A O 1
ATOM 664 N N . THR A 1 86 ? 4.370 2.452 4.881 1.00 96.75 86 THR A N 1
ATOM 665 C CA . THR A 1 86 ? 5.587 3.156 4.453 1.00 96.75 86 THR A CA 1
ATOM 666 C C . THR A 1 86 ? 6.827 2.279 4.605 1.00 96.75 86 THR A C 1
ATOM 668 O O . THR A 1 86 ? 7.646 2.217 3.694 1.00 96.75 86 THR A O 1
ATOM 671 N N . VAL A 1 87 ? 6.950 1.540 5.713 1.00 97.06 87 VAL A N 1
ATOM 672 C CA . VAL A 1 87 ? 8.058 0.584 5.898 1.00 97.06 87 VAL A CA 1
ATOM 673 C C . VAL A 1 87 ? 8.033 -0.493 4.810 1.00 97.06 87 VAL A C 1
ATOM 675 O O . VAL A 1 87 ? 9.060 -0.771 4.189 1.00 97.06 87 VAL A O 1
ATOM 678 N N . GLN A 1 88 ? 6.854 -1.053 4.521 1.00 96.25 88 GLN A N 1
ATOM 679 C CA . GLN A 1 88 ? 6.688 -2.027 3.442 1.00 96.25 88 GLN A CA 1
ATOM 680 C C . GLN A 1 88 ? 7.052 -1.438 2.072 1.00 96.25 88 GLN A C 1
ATOM 682 O O . GLN A 1 88 ? 7.656 -2.135 1.254 1.00 96.25 88 GLN A O 1
ATOM 687 N N . ALA A 1 89 ? 6.715 -0.173 1.820 1.00 95.06 89 ALA A N 1
ATOM 688 C CA . ALA A 1 89 ? 7.069 0.515 0.583 1.00 95.06 89 ALA A CA 1
ATOM 689 C C . ALA A 1 89 ? 8.582 0.589 0.386 1.00 95.06 89 ALA A C 1
ATOM 691 O O . ALA A 1 89 ? 9.080 0.236 -0.684 1.00 95.06 89 ALA A O 1
ATOM 692 N N . THR A 1 90 ? 9.321 0.936 1.438 1.00 95.56 90 THR A N 1
ATOM 693 C CA . THR A 1 90 ? 10.786 0.979 1.402 1.00 95.56 90 THR A CA 1
ATOM 694 C C . THR A 1 90 ? 11.393 -0.397 1.129 1.00 95.56 90 THR A C 1
ATOM 696 O O . THR A 1 90 ? 12.264 -0.521 0.270 1.00 95.56 90 THR A O 1
ATOM 699 N N . LEU A 1 91 ? 10.902 -1.447 1.799 1.00 94.06 91 LEU A N 1
ATOM 700 C CA . LEU A 1 91 ? 11.358 -2.824 1.564 1.00 94.06 91 LEU A CA 1
ATOM 701 C C . LEU A 1 91 ? 11.093 -3.272 0.122 1.00 94.06 91 LEU A C 1
ATOM 703 O O . LEU A 1 91 ? 11.953 -3.866 -0.525 1.00 94.06 91 LEU A O 1
ATOM 707 N N . THR A 1 92 ? 9.910 -2.943 -0.395 1.00 94.00 92 THR A N 1
ATOM 708 C CA . THR A 1 92 ? 9.508 -3.292 -1.762 1.00 94.00 92 THR A CA 1
ATOM 709 C C . THR A 1 92 ? 10.344 -2.536 -2.797 1.00 94.00 92 THR A C 1
ATOM 711 O O . THR A 1 92 ? 10.655 -3.093 -3.847 1.00 94.00 92 THR A O 1
ATOM 714 N N . GLY A 1 93 ? 10.770 -1.304 -2.497 1.00 93.75 93 GLY A N 1
ATOM 715 C CA . GLY A 1 93 ? 11.603 -0.490 -3.384 1.00 93.75 93 GLY A CA 1
ATOM 716 C C . GLY A 1 93 ? 12.884 -1.197 -3.834 1.00 93.75 93 GLY A C 1
ATOM 717 O O . GLY A 1 93 ? 13.204 -1.180 -5.021 1.00 93.75 93 GLY A O 1
ATOM 718 N N . GLY A 1 94 ? 13.570 -1.903 -2.928 1.00 92.56 94 GLY A N 1
ATOM 719 C CA . GLY A 1 94 ? 14.757 -2.691 -3.282 1.00 92.56 94 GLY A CA 1
ATOM 720 C C . GLY A 1 94 ? 14.453 -3.797 -4.299 1.00 92.56 94 GLY A C 1
ATOM 721 O O . GLY A 1 94 ? 15.168 -3.956 -5.290 1.00 92.56 94 GLY A O 1
ATOM 722 N N . SER A 1 95 ? 13.346 -4.520 -4.108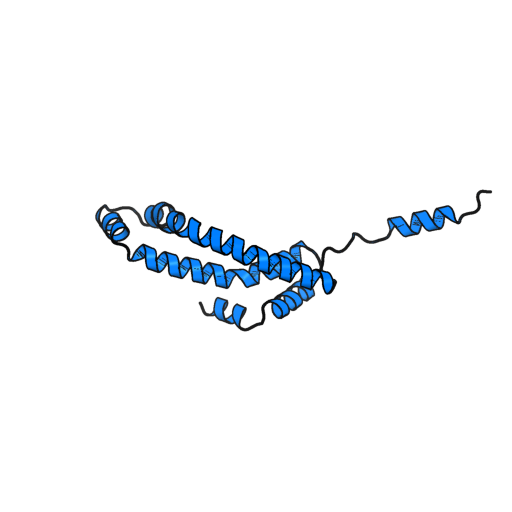 1.00 91.19 95 SER A N 1
ATOM 723 C CA . SER A 1 95 ? 12.898 -5.555 -5.047 1.00 91.19 95 SER A CA 1
ATOM 724 C C . SER A 1 95 ? 12.484 -4.978 -6.403 1.00 91.19 95 SER A C 1
ATOM 726 O O . SER A 1 95 ? 12.774 -5.586 -7.432 1.00 91.19 95 SER A O 1
ATOM 728 N N . VAL A 1 96 ? 11.852 -3.799 -6.421 1.00 92.81 96 VAL A N 1
ATOM 729 C CA . VAL A 1 96 ? 11.481 -3.093 -7.660 1.00 92.81 96 VAL A CA 1
ATOM 730 C C . VAL A 1 96 ? 12.724 -2.720 -8.462 1.00 92.81 96 VAL A C 1
ATOM 732 O O . VAL A 1 96 ? 12.758 -2.971 -9.664 1.00 92.81 96 VAL A O 1
ATOM 735 N N . ILE A 1 97 ? 13.758 -2.179 -7.810 1.00 93.31 97 ILE A N 1
ATOM 736 C CA . ILE A 1 97 ? 15.024 -1.824 -8.469 1.00 93.31 97 ILE A CA 1
ATOM 737 C C . ILE A 1 97 ? 15.684 -3.069 -9.070 1.00 93.31 97 ILE A C 1
ATOM 739 O O . ILE A 1 97 ? 16.084 -3.048 -10.233 1.00 93.31 97 ILE A O 1
ATOM 743 N N . LEU A 1 98 ? 15.755 -4.170 -8.316 1.00 92.81 98 LEU A N 1
ATOM 744 C CA . LEU A 1 98 ? 16.347 -5.419 -8.801 1.00 92.81 98 LEU A CA 1
ATOM 745 C C . LEU A 1 98 ? 15.574 -6.004 -9.995 1.00 92.81 98 LEU A C 1
ATOM 747 O O . LEU A 1 98 ? 16.180 -6.461 -10.967 1.00 92.81 98 LEU A O 1
ATOM 751 N N . ALA A 1 99 ? 14.241 -5.969 -9.947 1.00 91.56 99 ALA A N 1
ATOM 752 C CA . ALA A 1 99 ? 13.391 -6.414 -11.046 1.00 91.56 99 ALA A CA 1
ATOM 753 C C . ALA A 1 99 ? 13.559 -5.522 -12.284 1.00 91.56 99 ALA A C 1
ATOM 755 O O . ALA A 1 99 ? 13.720 -6.033 -13.391 1.00 91.56 99 ALA A O 1
ATOM 756 N N . ALA A 1 100 ? 13.592 -4.201 -12.099 1.00 90.94 100 ALA A N 1
ATOM 757 C CA . ALA A 1 100 ? 13.799 -3.250 -13.183 1.00 90.94 100 ALA A CA 1
ATOM 758 C C . ALA A 1 100 ? 15.181 -3.407 -13.836 1.00 90.94 100 ALA A C 1
ATOM 760 O O . ALA A 1 100 ? 15.289 -3.382 -15.063 1.00 90.94 100 ALA A O 1
ATOM 761 N N . ALA A 1 101 ? 16.228 -3.636 -13.038 1.00 92.31 101 ALA A N 1
ATOM 762 C CA . ALA A 1 101 ? 17.572 -3.922 -13.533 1.00 92.31 101 ALA A CA 1
ATOM 763 C C . ALA A 1 101 ? 17.611 -5.236 -14.326 1.00 92.31 101 ALA A C 1
ATOM 765 O O . ALA A 1 101 ? 18.178 -5.282 -15.414 1.00 92.31 101 ALA A O 1
ATOM 766 N N . SER A 1 102 ? 16.942 -6.277 -13.823 1.00 91.88 102 SER A N 1
ATOM 767 C CA . SER A 1 102 ? 16.850 -7.583 -14.487 1.00 91.88 102 SER A CA 1
ATOM 768 C C . SER A 1 102 ? 16.123 -7.488 -15.833 1.00 91.88 102 SER A C 1
ATOM 770 O O . SER A 1 102 ? 16.608 -7.999 -16.837 1.00 91.88 102 SER A O 1
ATOM 772 N N . LEU A 1 103 ? 14.991 -6.781 -15.892 1.00 91.31 103 LEU A N 1
ATOM 773 C CA . LEU A 1 103 ? 14.251 -6.553 -17.139 1.00 91.31 103 LEU A CA 1
ATOM 774 C C . LEU A 1 103 ? 15.034 -5.665 -18.114 1.00 91.31 103 LEU A C 1
ATOM 776 O O . LEU A 1 103 ? 15.023 -5.921 -19.315 1.00 91.31 103 LEU A O 1
ATOM 780 N N . SER A 1 104 ? 15.756 -4.662 -17.609 1.00 88.94 104 SER A N 1
ATOM 781 C CA . SER A 1 104 ? 16.628 -3.819 -18.435 1.00 88.94 104 SER A CA 1
ATOM 782 C C . SER A 1 104 ? 17.789 -4.608 -19.033 1.00 88.94 104 SER A C 1
ATOM 784 O O . SER A 1 104 ? 18.074 -4.452 -20.216 1.00 88.94 104 SER A O 1
ATOM 786 N N . PHE A 1 105 ? 18.397 -5.508 -18.256 1.00 88.88 105 PHE A N 1
ATOM 787 C CA . PHE A 1 105 ? 19.411 -6.443 -18.743 1.00 88.88 105 PHE A CA 1
ATOM 788 C C . PHE A 1 105 ? 18.863 -7.373 -19.836 1.00 88.88 105 PHE A C 1
ATOM 790 O O . PHE A 1 105 ? 19.550 -7.653 -20.811 1.00 88.88 105 PHE A O 1
ATOM 797 N N . LEU A 1 106 ? 17.598 -7.787 -19.724 1.00 89.19 106 LEU A N 1
ATOM 798 C CA . LEU A 1 106 ? 16.895 -8.577 -20.741 1.00 89.19 106 LEU A CA 1
ATOM 799 C C . LEU A 1 106 ? 16.404 -7.749 -21.948 1.00 89.19 106 LEU A C 1
ATOM 801 O O . LEU A 1 106 ? 15.654 -8.263 -22.774 1.00 89.19 106 LEU A O 1
ATOM 805 N N . GLY A 1 107 ? 16.778 -6.470 -22.056 1.00 85.81 107 GLY A N 1
ATOM 806 C CA . GLY A 1 107 ? 16.398 -5.608 -23.180 1.00 85.81 107 GLY A CA 1
ATOM 807 C C . GLY A 1 107 ? 14.963 -5.075 -23.123 1.00 85.81 107 GLY A C 1
ATOM 808 O O . GLY A 1 107 ? 14.514 -4.420 -24.056 1.00 85.81 107 GLY A O 1
ATOM 809 N N . MET A 1 108 ? 14.240 -5.288 -22.022 1.00 85.50 108 MET A N 1
ATOM 810 C CA . MET A 1 108 ? 12.892 -4.749 -21.773 1.00 85.50 108 MET A CA 1
ATOM 811 C C . MET A 1 108 ? 12.918 -3.384 -21.052 1.00 85.50 108 MET A C 1
ATOM 813 O O . MET A 1 108 ? 11.903 -2.923 -20.529 1.00 85.50 108 MET A O 1
ATOM 817 N N . GLY A 1 109 ? 14.102 -2.765 -21.014 1.00 79.12 109 GLY A N 1
ATOM 818 C CA . GLY A 1 109 ? 14.463 -1.548 -20.291 1.00 79.12 109 GLY A CA 1
ATOM 819 C C . GLY A 1 109 ? 13.968 -0.227 -20.878 1.00 79.12 109 GLY A C 1
ATOM 820 O O . GLY A 1 109 ? 13.056 -0.165 -21.702 1.00 79.12 109 GLY A O 1
ATOM 821 N N . VAL A 1 110 ? 14.632 0.857 -20.465 1.00 73.25 110 VAL A N 1
ATOM 822 C CA . VAL A 1 110 ? 14.565 2.149 -21.160 1.00 73.25 110 VAL A CA 1
ATOM 823 C C . VAL A 1 110 ? 15.108 1.946 -22.573 1.00 73.25 110 VAL A C 1
ATOM 825 O O . VAL A 1 110 ? 16.298 1.702 -22.749 1.00 73.25 110 VAL A O 1
ATOM 828 N N . GLN A 1 111 ? 14.232 2.029 -23.570 1.00 69.19 111 GLN A N 1
ATOM 829 C CA . GLN A 1 111 ? 14.646 2.001 -24.966 1.00 69.19 111 GLN A CA 1
ATOM 830 C C . GLN A 1 111 ? 15.188 3.386 -25.336 1.00 69.19 111 GLN A C 1
ATOM 832 O O . GLN A 1 111 ? 14.465 4.371 -25.144 1.00 69.19 111 GLN A O 1
ATOM 837 N N . PRO A 1 112 ? 16.433 3.507 -25.833 1.00 62.56 112 PRO A N 1
ATOM 838 C CA . PRO A 1 112 ? 16.890 4.770 -26.388 1.00 62.56 112 PRO A CA 1
ATOM 839 C C . PRO A 1 112 ? 15.965 5.159 -27.555 1.00 62.56 112 PRO A C 1
ATOM 841 O O . PRO A 1 112 ? 15.586 4.287 -28.346 1.00 62.56 112 PRO A O 1
ATOM 844 N N . PRO A 1 113 ? 15.563 6.439 -27.676 1.00 60.38 113 PRO A N 1
ATOM 845 C CA . PRO A 1 113 ? 14.858 6.897 -28.867 1.00 60.38 113 PRO A CA 1
ATOM 846 C C . PRO A 1 113 ? 15.716 6.556 -30.093 1.00 60.38 113 PRO A C 1
ATOM 848 O O . PRO A 1 113 ? 16.937 6.693 -30.034 1.00 60.38 113 PRO A O 1
ATOM 851 N N . MET A 1 114 ? 15.075 6.039 -31.150 1.00 53.41 114 MET A N 1
ATOM 852 C CA . MET A 1 114 ? 15.721 5.438 -32.326 1.00 53.41 114 MET A CA 1
ATOM 853 C C . MET A 1 114 ? 17.043 6.130 -32.716 1.00 53.41 114 MET A C 1
ATOM 855 O O . MET A 1 114 ? 17.052 7.357 -32.851 1.00 53.41 114 MET A O 1
ATOM 859 N N . PRO A 1 115 ? 18.139 5.382 -32.961 1.00 52.66 115 PRO A N 1
ATOM 860 C CA . PRO A 1 115 ? 19.418 5.941 -33.393 1.00 52.66 115 PRO A CA 1
ATOM 861 C C . PRO A 1 115 ? 19.353 6.378 -34.868 1.00 52.66 115 PRO A C 1
ATOM 863 O O . PRO A 1 115 ? 20.009 5.802 -35.729 1.00 52.66 115 PRO A O 1
ATOM 866 N N . GLY A 1 116 ? 18.529 7.381 -35.175 1.00 53.31 116 GLY A N 1
ATOM 867 C CA . GLY A 1 116 ? 18.477 8.025 -36.491 1.00 53.31 116 GLY A CA 1
ATOM 868 C C . GLY A 1 116 ? 19.473 9.177 -36.614 1.00 53.31 116 GLY A C 1
ATOM 869 O O . GLY A 1 116 ? 20.077 9.360 -37.657 1.00 53.31 116 GLY A O 1
ATOM 870 N N . VAL A 1 117 ? 19.715 9.913 -35.525 1.00 58.62 117 VAL A N 1
ATOM 871 C CA . VAL A 1 117 ? 20.487 11.168 -35.586 1.00 58.62 117 VAL A CA 1
ATOM 872 C C . VAL A 1 117 ? 22.000 10.922 -35.709 1.00 58.62 117 VAL A C 1
ATOM 874 O O . VAL A 1 117 ? 22.681 11.648 -36.419 1.00 58.62 117 VAL A O 1
ATOM 877 N N . GLY A 1 118 ? 22.532 9.860 -35.090 1.00 54.47 118 GLY A N 1
ATOM 878 C CA . GLY A 1 118 ? 23.977 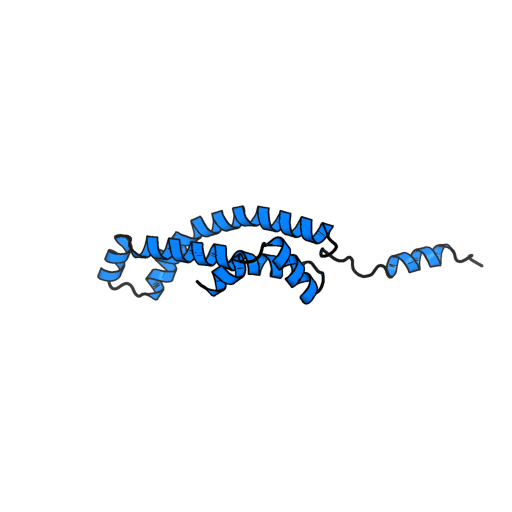9.573 -35.111 1.00 54.47 118 GLY A CA 1
ATOM 879 C C . GLY A 1 118 ? 24.502 8.999 -36.433 1.00 54.47 118 GLY A C 1
ATOM 880 O O . GLY A 1 118 ? 25.639 9.267 -36.804 1.00 54.47 118 GLY A O 1
ATOM 881 N N . HIS A 1 119 ? 23.676 8.255 -37.177 1.00 56.59 119 HIS A N 1
ATOM 882 C CA . HIS A 1 119 ? 24.080 7.716 -38.482 1.00 56.59 119 HIS A CA 1
ATOM 883 C C . HIS A 1 119 ? 24.164 8.806 -39.559 1.00 56.59 119 HIS A C 1
ATOM 885 O O . HIS A 1 119 ? 24.980 8.700 -40.474 1.00 56.59 119 HIS A O 1
ATOM 891 N N . ASP A 1 120 ? 23.348 9.857 -39.449 1.00 60.12 120 ASP A N 1
ATOM 892 C CA . ASP A 1 120 ? 23.326 10.955 -40.416 1.00 60.12 120 ASP A CA 1
ATOM 893 C C . ASP A 1 120 ? 24.547 11.879 -40.273 1.00 60.12 120 ASP A C 1
ATOM 895 O O . ASP A 1 120 ? 25.067 12.372 -41.279 1.00 60.12 120 ASP A O 1
ATOM 899 N N . ASP A 1 121 ? 25.056 12.059 -39.051 1.00 60.34 121 ASP A N 1
ATOM 900 C CA . ASP A 1 121 ? 26.247 12.873 -38.778 1.00 60.34 121 ASP A CA 1
ATOM 901 C C . ASP A 1 121 ? 27.543 12.188 -39.253 1.00 60.34 121 ASP A C 1
ATOM 903 O O . ASP A 1 121 ? 28.405 12.834 -39.857 1.00 60.34 121 ASP A O 1
ATOM 907 N N . GLU A 1 122 ? 27.659 10.865 -39.096 1.00 60.09 122 GLU A N 1
ATOM 908 C CA . GLU A 1 122 ? 28.804 10.090 -39.605 1.00 60.09 122 GLU A CA 1
ATOM 909 C C . GLU A 1 122 ? 28.827 10.021 -41.141 1.00 60.09 122 GLU A C 1
ATOM 911 O O . GLU A 1 122 ? 29.894 10.099 -41.759 1.00 60.09 122 GLU A O 1
ATOM 916 N N . ARG A 1 123 ? 27.651 9.958 -41.783 1.00 58.75 123 ARG A N 1
ATOM 917 C CA . ARG A 1 123 ? 27.528 9.988 -43.251 1.00 58.75 123 ARG A CA 1
ATOM 918 C C . ARG A 1 123 ? 27.909 11.343 -43.843 1.00 58.75 123 ARG A C 1
ATOM 920 O O . ARG A 1 123 ? 28.463 11.396 -44.939 1.00 58.75 123 ARG A O 1
ATOM 927 N N . ARG A 1 124 ? 27.634 12.438 -43.126 1.00 61.41 124 ARG A N 1
ATOM 928 C CA . ARG A 1 124 ? 27.999 13.803 -43.543 1.00 61.41 124 ARG A CA 1
ATOM 929 C C . ARG A 1 124 ? 29.493 14.092 -43.400 1.00 61.41 124 ARG A C 1
ATOM 931 O O . ARG A 1 124 ? 30.018 14.883 -44.177 1.00 61.41 124 ARG A O 1
ATOM 938 N N . ALA A 1 125 ? 30.181 13.436 -42.466 1.00 62.97 125 ALA A N 1
ATOM 939 C CA . ALA A 1 125 ? 31.629 13.567 -42.288 1.00 62.97 125 ALA A CA 1
ATOM 940 C C . ALA A 1 125 ? 32.456 12.845 -43.374 1.00 62.97 125 ALA A C 1
ATOM 942 O O . ALA A 1 125 ? 33.625 13.171 -43.565 1.00 62.97 125 ALA A O 1
ATOM 943 N N . GLN A 1 126 ? 31.860 11.886 -44.090 1.00 63.53 126 GLN A N 1
ATOM 944 C CA . GLN A 1 126 ? 32.514 11.120 -45.163 1.00 63.53 126 GLN A CA 1
ATOM 945 C C . GLN A 1 126 ? 32.286 11.704 -46.565 1.00 63.53 126 GLN A C 1
ATOM 947 O O . GLN A 1 126 ? 32.844 11.192 -47.536 1.00 63.53 126 GLN A O 1
ATOM 952 N N . LEU A 1 127 ? 31.481 12.762 -46.693 1.00 68.19 127 LEU A N 1
ATOM 953 C CA . LEU A 1 127 ? 31.285 13.436 -47.972 1.00 68.19 127 LEU A CA 1
ATOM 954 C C . LEU A 1 127 ? 32.518 14.303 -48.282 1.00 68.19 127 LEU A C 1
ATOM 956 O O . LEU A 1 127 ? 32.843 15.192 -47.488 1.00 68.19 127 LEU A O 1
ATOM 960 N N . PRO A 1 128 ? 33.224 14.060 -49.403 1.00 64.19 128 PRO A N 1
ATOM 961 C CA . PRO A 1 128 ? 34.309 14.931 -49.828 1.00 64.19 128 PRO A CA 1
ATOM 962 C C . PRO A 1 128 ? 33.746 16.335 -50.068 1.00 64.19 128 PRO A C 1
ATOM 964 O O . PRO A 1 128 ? 32.748 16.485 -50.765 1.00 64.19 128 PRO A O 1
ATOM 967 N N . ARG A 1 129 ? 34.367 17.343 -49.444 1.00 69.88 129 ARG A N 1
ATOM 968 C CA . ARG A 1 129 ? 34.082 18.753 -49.724 1.00 69.88 129 ARG A CA 1
ATOM 969 C C . ARG A 1 129 ? 34.747 19.105 -51.048 1.00 69.88 129 ARG A C 1
ATOM 971 O O . ARG A 1 129 ? 35.972 19.229 -51.091 1.00 69.88 129 ARG A O 1
ATOM 978 N N . ASP A 1 130 ? 33.941 19.164 -52.093 1.00 73.25 130 ASP A N 1
ATOM 979 C CA . ASP A 1 130 ? 34.251 19.758 -53.390 1.00 73.25 130 ASP A CA 1
ATOM 980 C C . ASP A 1 130 ? 34.357 21.291 -53.313 1.00 73.25 130 ASP A C 1
ATOM 982 O O . ASP A 1 130 ? 33.618 21.920 -52.517 1.00 73.25 130 ASP A O 1
#

Secondary structure (DSSP, 8-state):
-HHHHHHHTS-HHHHHHHHHHHH-SSHHHHHHHHHHHHHHHHHHHHHHHHHHHHTSHHHHHHHHTT--HHHIIIIIIIHHHHHHHHHHHHHHHHHHHHHHHHHHHTT-S-PPP-TTHHHHHHHHHTS---

Sequence (130 aa):
MWIMDVIFAFPGIVLAILLVSVLGAGLINMLLAIAIFSVPVYARLSRNLTLGIKNMEYMEAARALGIGYRRQIIHYILRNTLGPITVQATLTGGSVILAAASLSFLGMGVQPPMPGVGHDDERRAQLPRD

Radius of gyration: 24.14 Å; chains: 1; bounding box: 55×38×76 Å

Organism: Raoultella terrigena (NCBI:txid577)

Foldseek 3Di:
DVVLVVLVVDDLLVQLVVQLVVVDFADVSSLVSNVVSCVSVLVVLLVVQQVVQCPDPVVVVCVVVVPDPVCCCPPRSVVSSPVVSVVVVVVVVVVSVVSQVVCVVVVSHHDDDDPPPVVVVVVVVPDDDD